Protein AF-G0MFS2-F1 (afdb_monomer_lite)

Secondary structure (DSSP, 8-state):
-HHHHHHHHHHHHHHT--SS--GGGGGGSTT-PPPSSHHHHHHHHHHHHHTSGGGHHHHHHHHHH---HHHHHHHHHHHHHHHHHHHHHH--

pLDDT: mean 80.7, std 16.81, range [43.53, 97.38]

Radius of gyration: 16.07 Å; chains: 1; bounding box: 32×29×47 Å

Sequence (92 aa):
MKLFLTILLLAALVSTASSAGNPLCLICQSGLDIPTNWYGAQTLLRVGCSKLGPISEPCSKLVTVADLNDSYAAMYPHLVTIKRVACDKYCV

Structure (mmCIF, N/CA/C/O backbone):
data_AF-G0MFS2-F1
#
_entry.id   AF-G0MFS2-F1
#
loop_
_atom_site.group_PDB
_atom_site.id
_atom_site.type_symbol
_atom_site.label_atom_id
_atom_site.label_alt_id
_atom_site.label_comp_id
_atom_site.label_asym_id
_atom_site.label_entity_id
_atom_site.label_seq_id
_atom_site.pdbx_PDB_ins_code
_atom_site.Cartn_x
_atom_site.Cartn_y
_atom_site.Cartn_z
_atom_site.occupancy
_atom_site.B_iso_or_equiv
_atom_site.auth_seq_id
_atom_site.auth_comp_id
_atom_site.auth_asym_id
_atom_site.auth_atom_id
_atom_site.pdbx_PDB_model_num
ATOM 1 N N . MET A 1 1 ? 2.528 1.418 35.923 1.00 48.31 1 MET A N 1
ATOM 2 C CA . MET A 1 1 ? 1.263 2.185 35.785 1.00 48.31 1 MET A CA 1
ATOM 3 C C . MET A 1 1 ? 1.106 2.883 34.431 1.00 48.31 1 MET A C 1
ATOM 5 O O . MET A 1 1 ? 0.008 2.858 33.903 1.00 48.31 1 MET A O 1
ATOM 9 N N . LYS A 1 2 ? 2.168 3.436 33.816 1.00 53.81 2 LYS A N 1
ATOM 10 C CA . LYS A 1 2 ? 2.087 4.073 32.481 1.00 53.81 2 LYS A CA 1
ATOM 11 C C . LYS A 1 2 ? 1.805 3.104 31.318 1.00 53.81 2 LYS A C 1
ATOM 13 O O . LYS A 1 2 ? 1.067 3.469 30.417 1.00 53.81 2 LYS A O 1
ATOM 18 N N . LEU A 1 3 ? 2.330 1.873 31.382 1.00 56.56 3 LEU A N 1
ATOM 19 C CA . LEU A 1 3 ? 2.187 0.872 30.313 1.00 56.56 3 LEU A CA 1
ATOM 20 C C . LEU A 1 3 ? 0.753 0.327 30.171 1.00 56.56 3 LEU A C 1
ATOM 22 O O . LEU A 1 3 ? 0.281 0.074 29.071 1.00 56.56 3 LEU A O 1
ATOM 26 N N . PHE A 1 4 ? 0.045 0.177 31.295 1.00 57.94 4 PHE A N 1
ATOM 27 C CA . PHE A 1 4 ? -1.353 -0.257 31.291 1.00 57.94 4 PHE A CA 1
ATOM 28 C C . PHE A 1 4 ? -2.267 0.814 30.698 1.00 57.94 4 PHE A C 1
ATOM 30 O O . PHE A 1 4 ? -3.169 0.481 29.939 1.00 57.94 4 PHE A O 1
ATOM 37 N N . LEU A 1 5 ? -1.996 2.094 30.981 1.00 64.62 5 LEU A N 1
ATOM 38 C CA . LEU A 1 5 ? -2.759 3.201 30.408 1.00 64.62 5 LEU A CA 1
ATOM 39 C C . LEU A 1 5 ? -2.586 3.290 28.887 1.00 64.62 5 LEU A C 1
ATOM 41 O O . LEU A 1 5 ? -3.566 3.510 28.187 1.00 64.62 5 LEU A O 1
ATOM 45 N N . THR A 1 6 ? -1.370 3.091 28.366 1.00 62.84 6 THR A N 1
ATOM 46 C CA . THR A 1 6 ? -1.121 3.109 26.916 1.00 62.84 6 THR A CA 1
ATOM 47 C C . THR A 1 6 ? -1.771 1.932 26.197 1.00 62.84 6 THR A C 1
ATOM 49 O O . THR A 1 6 ? -2.337 2.132 25.127 1.00 62.84 6 THR A O 1
ATOM 52 N N . ILE A 1 7 ? -1.760 0.731 26.785 1.00 67.31 7 ILE A N 1
ATOM 53 C CA . ILE A 1 7 ? -2.452 -0.441 26.218 1.00 67.31 7 ILE A CA 1
ATOM 54 C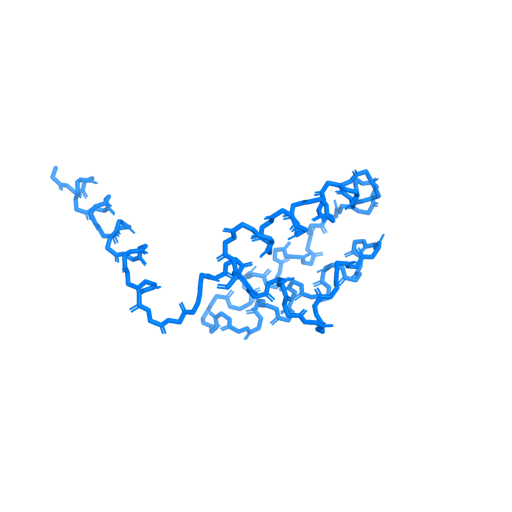 C . ILE A 1 7 ? -3.971 -0.223 26.216 1.00 67.31 7 ILE A C 1
ATOM 56 O O . ILE A 1 7 ? -4.631 -0.521 25.222 1.00 67.31 7 ILE A O 1
ATOM 60 N N . LEU A 1 8 ? -4.518 0.354 27.291 1.00 61.25 8 LEU A N 1
ATOM 61 C CA . LEU A 1 8 ? -5.943 0.672 27.391 1.00 61.25 8 LEU A CA 1
ATOM 62 C C . LEU A 1 8 ? -6.359 1.748 26.375 1.00 61.25 8 LEU A C 1
ATOM 64 O O . LEU A 1 8 ? -7.426 1.643 25.777 1.00 61.25 8 LEU A O 1
ATOM 68 N N . LEU A 1 9 ? -5.503 2.752 26.140 1.00 56.41 9 LEU A N 1
ATOM 69 C CA . LEU A 1 9 ? -5.743 3.795 25.143 1.00 56.41 9 LEU A CA 1
ATOM 70 C C . LEU A 1 9 ? -5.742 3.207 23.726 1.00 56.41 9 LEU A C 1
ATOM 72 O O . LEU A 1 9 ? -6.665 3.473 22.965 1.00 56.41 9 LEU A O 1
ATOM 76 N N . LEU A 1 10 ? -4.765 2.354 23.389 1.00 56.88 10 LEU A N 1
ATOM 77 C CA . LEU A 1 10 ? -4.740 1.671 22.091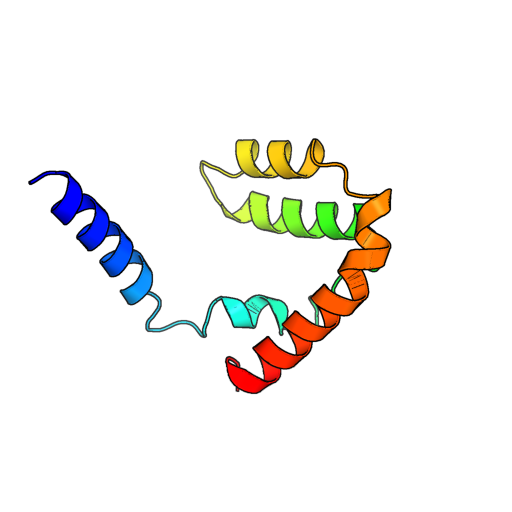 1.00 56.88 10 LEU A CA 1
ATOM 78 C C . LEU A 1 10 ? -5.989 0.804 21.893 1.00 56.88 10 LEU A C 1
ATOM 80 O O . LEU A 1 10 ? -6.607 0.896 20.839 1.00 56.88 10 LEU A O 1
ATOM 84 N N . ALA A 1 11 ? -6.399 0.027 22.901 1.00 56.81 11 ALA A N 1
ATOM 85 C CA . ALA A 1 11 ? -7.601 -0.810 22.841 1.00 56.81 11 ALA A CA 1
ATOM 86 C C . ALA A 1 11 ? -8.895 0.015 22.680 1.00 56.81 11 ALA A C 1
ATOM 88 O O . ALA A 1 11 ? -9.803 -0.384 21.945 1.00 56.81 11 ALA A O 1
ATOM 89 N N . ALA A 1 12 ? -8.962 1.194 23.306 1.00 54.59 12 ALA A N 1
ATOM 90 C CA . ALA A 1 12 ? -10.082 2.118 23.160 1.00 54.59 12 ALA A CA 1
ATOM 91 C C . ALA A 1 12 ? -10.162 2.719 21.744 1.00 54.59 12 ALA A C 1
ATOM 93 O O . ALA A 1 12 ? -11.265 2.839 21.215 1.00 54.59 12 ALA A O 1
ATOM 94 N N . LEU A 1 13 ? -9.025 3.011 21.095 1.00 54.22 13 LEU A N 1
ATOM 95 C CA . LEU A 1 13 ? -9.000 3.457 19.693 1.00 54.22 13 LEU A CA 1
ATOM 96 C C . LEU A 1 13 ? -9.476 2.375 18.706 1.00 54.22 13 LEU A C 1
ATOM 98 O O . LEU A 1 13 ? -10.036 2.719 17.669 1.00 54.22 13 LEU A O 1
ATOM 102 N N . VAL A 1 14 ? -9.283 1.084 19.003 1.00 54.44 14 VAL A N 1
ATOM 103 C CA . VAL A 1 14 ? -9.794 -0.003 18.138 1.00 54.44 14 VAL A CA 1
ATOM 104 C C . VAL A 1 14 ? -11.305 -0.201 18.313 1.00 54.44 14 VAL A C 1
ATOM 106 O O . VAL A 1 14 ? -12.000 -0.591 17.380 1.00 54.44 14 VAL A O 1
ATOM 109 N N . SER A 1 15 ? -11.827 0.100 19.504 1.00 46.00 15 SER A N 1
ATOM 110 C CA . SER A 1 15 ? -13.234 -0.127 19.864 1.00 46.00 15 SER A CA 1
ATOM 111 C C . SER A 1 15 ? -14.195 0.930 19.294 1.00 46.00 15 SER A C 1
ATOM 113 O O . SER A 1 15 ? -15.390 0.670 19.144 1.00 46.00 15 SER A O 1
ATOM 115 N N . THR A 1 16 ? -13.698 2.120 18.936 1.00 45.62 16 THR A N 1
ATOM 116 C CA . THR A 1 16 ? -14.514 3.215 18.375 1.00 45.62 16 THR A CA 1
ATOM 117 C C . THR A 1 16 ? -14.781 3.101 16.871 1.00 45.62 16 THR A C 1
ATOM 119 O O . THR A 1 16 ? -15.498 3.937 16.328 1.00 45.62 16 THR A O 1
ATOM 122 N N . ALA A 1 17 ? -14.335 2.036 16.193 1.00 47.31 17 ALA A N 1
ATOM 123 C CA . ALA A 1 17 ? -14.728 1.726 14.809 1.00 47.31 17 ALA A CA 1
ATOM 124 C C . ALA A 1 17 ? -16.165 1.159 14.689 1.00 47.31 17 ALA A C 1
ATOM 126 O O . ALA A 1 17 ? -16.502 0.456 13.741 1.00 47.31 17 ALA A O 1
ATOM 127 N N . SER A 1 18 ? -17.023 1.462 15.661 1.00 47.56 18 SER A N 1
ATOM 128 C CA . SER A 1 18 ? -18.390 0.962 15.770 1.00 47.56 18 SER A CA 1
ATOM 129 C C . SER A 1 18 ? -19.372 2.016 15.245 1.00 47.56 18 SER A C 1
ATOM 131 O O . SER A 1 18 ? -20.020 2.693 16.039 1.00 47.56 18 SER A O 1
ATOM 133 N N . SER A 1 19 ? -19.412 2.236 13.921 1.00 43.53 19 SER A N 1
ATOM 134 C CA . SER A 1 19 ? -20.568 2.827 13.184 1.00 43.53 19 SER A CA 1
ATOM 135 C C . SER A 1 19 ? -20.316 3.131 11.696 1.00 43.53 19 SER A C 1
ATOM 137 O O . SER A 1 19 ? -21.268 3.407 10.972 1.00 43.53 19 SER A O 1
ATOM 139 N N . ALA A 1 20 ? -19.086 3.022 11.194 1.00 49.19 20 ALA A N 1
ATOM 140 C CA . ALA A 1 20 ? -18.798 2.933 9.761 1.00 49.19 20 ALA A CA 1
ATOM 141 C C . ALA A 1 20 ? -18.240 1.529 9.499 1.00 49.19 20 ALA A C 1
ATOM 143 O O . ALA A 1 20 ? -17.539 1.014 10.364 1.00 49.19 20 ALA A O 1
ATOM 144 N N . GLY A 1 21 ? -18.591 0.884 8.381 1.00 58.28 21 GLY A N 1
ATOM 145 C CA . GLY A 1 21 ? -18.193 -0.502 8.085 1.00 58.28 21 GLY A CA 1
ATOM 146 C C . GLY A 1 21 ? -16.712 -0.791 8.366 1.00 58.28 21 GLY A C 1
ATOM 147 O O . GLY A 1 21 ? -15.891 0.126 8.371 1.00 58.28 21 GLY A O 1
ATOM 148 N N . ASN A 1 22 ? -16.380 -2.064 8.621 1.00 64.06 22 ASN A N 1
ATOM 149 C CA . ASN A 1 22 ? -15.019 -2.488 8.964 1.00 64.06 22 ASN A CA 1
ATOM 150 C C . ASN A 1 22 ? -14.007 -1.775 8.038 1.00 64.06 22 ASN A C 1
ATOM 152 O O . ASN A 1 22 ? -14.194 -1.807 6.825 1.00 64.06 22 ASN A O 1
ATOM 156 N N . PRO A 1 23 ? -12.971 -1.087 8.554 1.00 63.81 23 PRO A N 1
ATOM 157 C CA . PRO A 1 23 ? -12.046 -0.310 7.722 1.00 63.81 23 PRO A CA 1
ATOM 158 C C . PRO A 1 23 ? -11.344 -1.160 6.650 1.00 63.81 23 PRO A C 1
ATOM 160 O O . PRO A 1 23 ? -10.928 -0.635 5.617 1.00 63.81 23 PRO A O 1
ATOM 163 N N . LEU A 1 24 ? -11.282 -2.483 6.844 1.00 64.31 24 LEU A N 1
ATOM 164 C CA . LEU A 1 24 ? -10.854 -3.451 5.831 1.00 64.31 24 LEU A CA 1
ATOM 165 C C . LEU A 1 24 ? -11.789 -3.511 4.612 1.00 64.31 24 LEU A C 1
ATOM 167 O O . LEU A 1 24 ? -11.405 -4.033 3.578 1.00 64.31 24 LEU A O 1
ATOM 171 N N . CYS A 1 25 ? -12.993 -2.960 4.682 1.00 73.88 25 CYS A N 1
ATOM 172 C CA . CYS A 1 25 ? -13.953 -2.925 3.583 1.00 73.88 25 CYS A CA 1
ATOM 173 C C . CYS A 1 25 ? -13.699 -1.806 2.593 1.00 73.88 25 CYS A C 1
ATOM 175 O O . CYS A 1 25 ? -14.243 -1.837 1.490 1.00 73.88 25 CYS A O 1
ATOM 177 N N . LEU A 1 26 ? -12.829 -0.851 2.928 1.00 74.88 26 LEU A N 1
ATOM 178 C CA . LEU A 1 26 ? -12.427 0.173 1.973 1.00 74.88 26 LEU A CA 1
ATOM 179 C C . LEU A 1 26 ? -11.790 -0.467 0.731 1.00 74.88 26 LEU A C 1
ATOM 181 O O . LEU A 1 26 ? -12.114 -0.086 -0.388 1.00 74.88 26 LEU A O 1
ATOM 185 N N . ILE A 1 27 ? -10.967 -1.507 0.905 1.00 77.31 27 ILE A N 1
ATOM 186 C CA . ILE A 1 27 ? -10.335 -2.219 -0.220 1.00 77.31 27 ILE A CA 1
ATOM 187 C C . ILE A 1 27 ? -11.326 -3.041 -1.063 1.00 77.31 27 ILE A C 1
ATOM 189 O O . ILE A 1 27 ? -10.944 -3.564 -2.107 1.00 77.31 27 ILE A O 1
ATOM 193 N N . CYS A 1 28 ? -12.584 -3.155 -0.632 1.00 82.06 28 CYS A N 1
ATOM 194 C CA . CYS A 1 28 ? -13.642 -3.909 -1.305 1.00 82.06 28 CYS A CA 1
ATOM 195 C C . CYS A 1 28 ? -14.516 -3.050 -2.212 1.00 82.06 28 CYS A C 1
ATOM 197 O O . CYS A 1 28 ? -15.344 -3.587 -2.946 1.00 82.06 28 CYS A O 1
ATOM 199 N N . GLN A 1 29 ? -14.345 -1.726 -2.185 1.00 79.19 29 GLN A N 1
ATOM 200 C CA . GLN A 1 29 ? -15.087 -0.850 -3.079 1.00 79.19 29 GLN A CA 1
ATOM 201 C C . GLN A 1 29 ? -14.698 -1.127 -4.535 1.00 79.19 29 GLN A C 1
ATOM 203 O O . GLN A 1 29 ? -13.520 -1.265 -4.866 1.00 79.19 29 GLN A O 1
ATOM 208 N N . SER A 1 30 ? -15.696 -1.178 -5.416 1.00 66.38 30 SER A N 1
ATOM 209 C CA . SER A 1 30 ? -15.577 -1.558 -6.832 1.00 66.38 30 SER A CA 1
ATOM 210 C C . SER A 1 30 ? -14.661 -0.655 -7.674 1.00 66.38 30 SER A C 1
ATOM 212 O O . SER A 1 30 ? -14.360 -1.001 -8.808 1.00 66.38 30 SER A O 1
ATOM 214 N N . GLY A 1 31 ? -14.184 0.469 -7.127 1.00 66.06 31 GLY A N 1
ATOM 215 C CA . GLY A 1 31 ? -13.199 1.358 -7.758 1.00 66.06 31 GLY A CA 1
ATOM 216 C C . GLY A 1 31 ? -11.763 1.238 -7.227 1.00 66.06 31 GLY A C 1
ATOM 217 O O . GLY A 1 31 ? -10.892 1.966 -7.696 1.00 66.06 31 GLY A O 1
ATOM 218 N N . LEU A 1 32 ? -11.497 0.370 -6.244 1.00 75.31 32 LEU A N 1
ATOM 219 C CA . LEU A 1 32 ? -10.172 0.208 -5.633 1.00 75.31 32 LEU A CA 1
ATOM 220 C C . LEU A 1 32 ? -9.557 -1.136 -6.005 1.00 75.31 32 LEU A C 1
ATOM 222 O O . LEU A 1 32 ? -9.527 -2.073 -5.205 1.00 75.31 32 LEU A O 1
ATOM 226 N N . ASP A 1 33 ? -9.051 -1.240 -7.230 1.00 85.88 33 ASP A N 1
ATOM 227 C CA . ASP A 1 33 ? -8.276 -2.403 -7.649 1.00 85.88 33 ASP A CA 1
ATOM 228 C C . ASP A 1 33 ? -6.838 -2.368 -7.159 1.00 85.88 33 ASP A C 1
ATOM 230 O O . ASP A 1 33 ? -6.214 -1.315 -7.039 1.00 85.88 33 ASP A O 1
ATOM 234 N N . ILE A 1 34 ? -6.320 -3.563 -6.865 1.00 90.44 34 ILE A N 1
ATOM 235 C CA . ILE A 1 34 ? -4.921 -3.734 -6.494 1.00 90.44 34 ILE A CA 1
ATOM 236 C C . ILE A 1 34 ? -4.105 -3.572 -7.777 1.00 90.44 34 ILE A C 1
ATOM 238 O O . ILE A 1 34 ? -4.292 -4.363 -8.707 1.00 90.44 34 ILE A O 1
ATOM 242 N N . PRO A 1 35 ? -3.213 -2.572 -7.854 1.00 92.88 35 PRO A N 1
ATOM 243 C CA . PRO A 1 35 ? -2.392 -2.355 -9.032 1.00 92.88 35 PRO A CA 1
ATOM 244 C C . PRO A 1 35 ? -1.498 -3.564 -9.290 1.00 92.88 35 PRO A C 1
ATOM 246 O O . PRO A 1 35 ? -1.083 -4.247 -8.364 1.00 92.88 35 PRO A O 1
ATOM 249 N N . THR A 1 36 ? -1.171 -3.827 -10.549 1.00 95.12 36 THR A N 1
ATOM 250 C CA . THR A 1 36 ? -0.330 -4.974 -10.933 1.00 95.12 36 THR A CA 1
ATOM 251 C C . THR A 1 36 ? 1.167 -4.705 -10.776 1.00 95.12 36 THR A C 1
ATOM 253 O O . THR A 1 36 ? 1.981 -5.605 -10.957 1.00 95.12 36 THR A O 1
ATOM 256 N N . ASN A 1 37 ? 1.549 -3.471 -10.440 1.00 95.38 37 ASN A N 1
ATOM 257 C CA . ASN A 1 37 ? 2.933 -3.052 -10.262 1.00 95.38 37 ASN A CA 1
ATOM 258 C C . ASN A 1 37 ? 3.086 -2.104 -9.067 1.00 95.38 37 ASN A C 1
ATOM 260 O O . ASN A 1 37 ? 2.133 -1.448 -8.630 1.00 95.38 37 ASN A O 1
ATOM 264 N N . TRP A 1 38 ? 4.318 -2.012 -8.563 1.00 95.81 38 TRP A N 1
ATOM 265 C CA . TRP A 1 38 ? 4.634 -1.212 -7.386 1.00 95.81 38 TRP A CA 1
ATOM 266 C C . TRP A 1 38 ? 4.365 0.281 -7.596 1.00 95.81 38 TRP A C 1
ATOM 268 O O . TRP A 1 38 ? 3.869 0.943 -6.690 1.00 95.81 38 TRP A O 1
ATOM 278 N N . TYR A 1 39 ? 4.612 0.820 -8.791 1.00 95.06 39 TYR A N 1
ATOM 279 C CA . TYR A 1 39 ? 4.347 2.231 -9.089 1.00 95.06 39 TYR A CA 1
ATOM 280 C C . TYR A 1 39 ? 2.862 2.604 -8.918 1.00 95.06 39 TYR A C 1
ATOM 282 O O . TYR A 1 39 ? 2.522 3.611 -8.285 1.00 95.06 39 TYR A O 1
ATOM 290 N N . GLY A 1 40 ? 1.958 1.767 -9.429 1.00 94.00 40 GLY A N 1
ATOM 291 C CA . GLY A 1 40 ? 0.524 1.939 -9.227 1.00 94.00 40 GLY A CA 1
ATOM 292 C C . GLY A 1 40 ? 0.148 1.829 -7.749 1.00 94.00 40 GLY A C 1
ATOM 293 O O . GLY A 1 40 ? -0.620 2.649 -7.243 1.00 94.00 40 GLY A O 1
ATOM 294 N N . ALA A 1 41 ? 0.735 0.871 -7.028 1.00 94.06 41 ALA A N 1
ATOM 295 C CA . ALA A 1 41 ? 0.498 0.698 -5.596 1.00 94.06 41 ALA A CA 1
ATOM 296 C C . ALA A 1 41 ? 0.959 1.914 -4.785 1.00 94.06 41 ALA A C 1
ATOM 298 O O . ALA A 1 41 ? 0.210 2.405 -3.943 1.00 94.06 41 ALA A O 1
ATOM 299 N N . GLN A 1 42 ? 2.138 2.461 -5.087 1.00 95.00 42 GLN A N 1
ATOM 300 C CA . GLN A 1 42 ? 2.622 3.702 -4.489 1.00 95.00 42 GLN A CA 1
ATOM 301 C C . GLN A 1 42 ? 1.657 4.857 -4.737 1.00 95.00 42 GLN A C 1
ATOM 303 O O . GLN A 1 42 ? 1.389 5.631 -3.823 1.00 95.00 42 GLN A O 1
ATOM 308 N N . THR A 1 43 ? 1.112 4.975 -5.948 1.00 93.50 43 THR A N 1
ATOM 309 C CA . THR A 1 43 ? 0.148 6.032 -6.280 1.00 93.50 43 THR A CA 1
ATOM 310 C C . THR A 1 43 ? -1.085 5.948 -5.380 1.00 93.50 43 THR A C 1
ATOM 312 O O . THR A 1 43 ? -1.441 6.940 -4.742 1.00 93.50 43 THR A O 1
ATOM 315 N N . LEU A 1 44 ? -1.685 4.761 -5.242 1.00 90.38 44 LEU A N 1
ATOM 316 C CA . LEU A 1 44 ? -2.829 4.558 -4.346 1.00 90.38 44 LEU A CA 1
ATOM 317 C C . LEU A 1 44 ? -2.475 4.806 -2.875 1.00 90.38 44 LEU A C 1
ATOM 319 O O . LEU A 1 44 ? -3.225 5.474 -2.163 1.00 90.38 44 LEU A O 1
ATOM 323 N N . LEU A 1 45 ? -1.321 4.319 -2.419 1.00 92.06 45 LEU A N 1
ATOM 324 C CA . LEU A 1 45 ? -0.861 4.518 -1.045 1.00 92.06 45 LEU A CA 1
ATOM 325 C C . LEU A 1 45 ? -0.632 6.002 -0.733 1.00 92.06 45 LEU A C 1
ATOM 327 O O . LEU A 1 45 ? -1.035 6.461 0.331 1.00 92.06 45 LEU A O 1
ATOM 331 N N . ARG A 1 46 ? -0.073 6.784 -1.665 1.00 93.75 46 ARG A N 1
ATOM 332 C CA . ARG A 1 46 ? 0.087 8.241 -1.506 1.00 93.75 46 ARG A CA 1
ATOM 333 C C . ARG A 1 46 ? -1.256 8.970 -1.477 1.00 93.75 46 ARG A C 1
ATOM 335 O O . ARG A 1 46 ? -1.412 9.906 -0.693 1.00 93.75 46 ARG A O 1
ATOM 342 N N . VAL A 1 47 ? -2.242 8.533 -2.268 1.00 89.12 47 VAL A N 1
ATOM 343 C CA . VAL A 1 47 ? -3.623 9.042 -2.160 1.00 89.12 47 VAL A CA 1
ATOM 344 C C . VAL A 1 47 ? -4.172 8.765 -0.761 1.00 89.12 47 VAL A C 1
ATOM 346 O O . VAL A 1 47 ? -4.697 9.684 -0.135 1.00 89.12 47 VAL A O 1
ATOM 349 N N . GLY A 1 48 ? -3.979 7.556 -0.229 1.00 86.88 48 GLY A N 1
ATOM 350 C CA . GLY A 1 48 ? -4.312 7.225 1.159 1.00 86.88 48 GLY A CA 1
ATOM 351 C C . GLY A 1 48 ? -3.602 8.135 2.166 1.00 86.88 48 GLY A C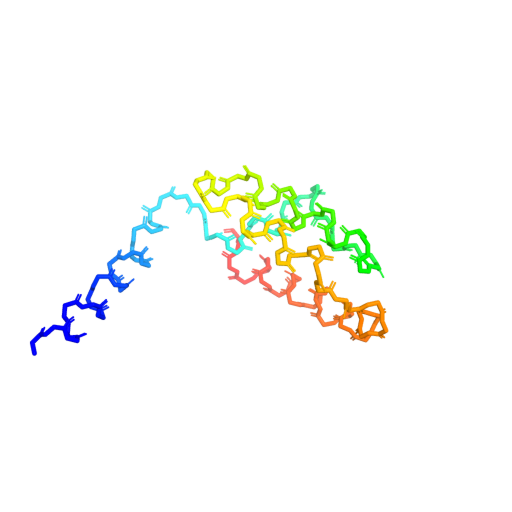 1
ATOM 352 O O . GLY A 1 48 ? -4.256 8.746 3.009 1.00 86.88 48 GLY A O 1
ATOM 353 N N . CYS A 1 49 ? -2.287 8.322 2.021 1.00 91.00 49 CYS A N 1
ATOM 354 C CA . CYS A 1 49 ? -1.490 9.217 2.863 1.00 91.00 49 CYS A CA 1
ATOM 355 C C . CYS A 1 49 ? -2.033 10.652 2.876 1.00 91.00 49 CYS A C 1
ATOM 357 O O . CYS A 1 49 ? -2.085 11.274 3.935 1.00 91.00 49 CYS A O 1
ATOM 359 N N . SER A 1 50 ? -2.498 11.175 1.734 1.00 90.25 50 SER A N 1
ATOM 360 C CA . SER A 1 50 ? -3.057 12.535 1.641 1.00 90.25 50 SER A CA 1
ATOM 361 C C . SER A 1 50 ? -4.271 12.764 2.550 1.00 90.25 50 SER A C 1
ATOM 363 O O . SER A 1 50 ? -4.577 13.901 2.901 1.00 90.25 50 SER A O 1
ATOM 365 N N . LYS A 1 51 ? -4.954 11.689 2.965 1.00 87.50 51 LYS A N 1
ATOM 366 C CA . LYS A 1 51 ? -6.132 11.743 3.838 1.00 87.50 51 LYS A CA 1
ATOM 367 C C . LYS A 1 51 ? -5.790 11.702 5.328 1.00 87.50 51 LYS A C 1
ATOM 369 O O . LYS A 1 51 ? -6.684 11.884 6.145 1.00 87.50 51 LYS A O 1
ATOM 374 N N . LEU A 1 52 ? -4.521 11.514 5.697 1.00 88.50 52 LEU A N 1
ATOM 375 C CA . LEU A 1 52 ? -4.100 11.346 7.093 1.00 88.50 52 LEU A CA 1
ATOM 376 C C . LEU A 1 52 ? -3.768 12.665 7.817 1.00 88.50 52 LEU A C 1
ATOM 378 O O . LEU A 1 52 ? -3.132 12.650 8.870 1.00 88.50 52 LEU A O 1
ATOM 382 N N . GLY A 1 53 ? -4.166 13.815 7.264 1.00 91.44 53 GLY A N 1
ATOM 383 C CA . GLY A 1 53 ? -3.997 15.127 7.896 1.00 91.44 53 GLY A CA 1
ATOM 384 C C . GLY A 1 53 ? -2.539 15.411 8.298 1.00 91.44 53 GLY A C 1
ATOM 385 O O . GLY A 1 53 ? -1.679 15.465 7.413 1.00 91.44 53 GLY A O 1
ATOM 386 N N . PRO A 1 54 ? -2.226 15.580 9.599 1.00 92.56 54 PRO A N 1
ATOM 387 C CA . PRO A 1 54 ? -0.896 15.988 10.062 1.00 92.56 54 PRO A CA 1
ATOM 388 C C . PRO A 1 54 ? 0.225 14.982 9.756 1.00 92.56 54 PRO A C 1
ATOM 390 O O . PRO A 1 54 ? 1.388 15.370 9.741 1.00 92.56 54 PRO A O 1
ATOM 393 N N . ILE A 1 55 ? -0.094 13.710 9.489 1.00 93.69 55 ILE A N 1
ATOM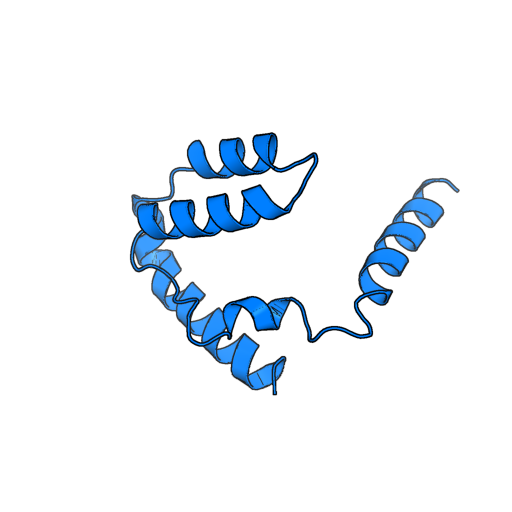 394 C CA . ILE A 1 55 ? 0.908 12.685 9.133 1.00 93.69 55 ILE A CA 1
ATOM 395 C C . ILE A 1 55 ? 0.959 12.391 7.625 1.00 93.69 55 ILE A C 1
ATOM 397 O O . ILE A 1 55 ? 1.612 11.438 7.196 1.00 93.69 55 ILE A O 1
ATOM 401 N N . SER A 1 56 ? 0.283 13.197 6.806 1.00 93.56 56 SER A N 1
ATOM 402 C CA . SER A 1 56 ? 0.232 13.002 5.353 1.00 93.56 56 SER A CA 1
ATOM 403 C C . SER A 1 56 ? 1.613 13.048 4.694 1.00 93.56 56 SER A C 1
ATOM 405 O O . SER A 1 56 ? 1.955 12.157 3.914 1.00 93.56 56 SER A O 1
ATOM 407 N N . GLU A 1 57 ? 2.435 14.038 5.048 1.00 96.00 57 GLU A N 1
ATOM 408 C CA . GLU A 1 57 ? 3.795 14.199 4.528 1.00 96.00 57 GLU A CA 1
ATOM 409 C C . GLU A 1 57 ? 4.722 13.022 4.889 1.00 96.00 57 GLU A C 1
ATOM 411 O O . GLU A 1 57 ? 5.278 12.419 3.964 1.00 96.00 57 GLU A O 1
ATOM 416 N N . PRO A 1 58 ? 4.895 12.632 6.172 1.00 97.38 58 PRO A N 1
ATOM 417 C CA . PRO A 1 58 ? 5.766 11.508 6.509 1.00 97.38 58 PRO A CA 1
ATOM 418 C C . PRO A 1 58 ? 5.281 10.188 5.896 1.00 97.38 58 PRO A C 1
ATOM 420 O O . PRO A 1 58 ? 6.107 9.407 5.426 1.00 97.38 58 PRO A O 1
ATOM 423 N N . CYS A 1 59 ? 3.965 9.961 5.811 1.00 96.19 59 CYS A N 1
ATOM 424 C CA . CYS A 1 59 ? 3.405 8.798 5.116 1.00 96.19 59 CYS A CA 1
ATOM 425 C C . CYS A 1 59 ? 3.775 8.798 3.625 1.00 96.19 59 CYS A C 1
ATOM 427 O O . CYS A 1 59 ? 4.281 7.804 3.106 1.00 96.19 59 CYS A O 1
ATOM 429 N N . SER A 1 60 ? 3.584 9.926 2.933 1.00 96.25 60 SER A N 1
ATOM 430 C CA . SER A 1 60 ? 3.892 10.039 1.503 1.00 96.25 60 SER A CA 1
ATOM 431 C C . SER A 1 60 ? 5.383 9.832 1.218 1.00 96.25 60 SER A C 1
ATOM 433 O O . SER A 1 60 ? 5.748 9.131 0.268 1.00 96.25 60 SER A O 1
ATOM 435 N N . LYS A 1 61 ? 6.260 10.372 2.077 1.00 96.31 61 LYS A N 1
ATOM 436 C CA . LYS A 1 61 ? 7.711 10.148 1.998 1.00 96.31 61 LYS A CA 1
ATOM 437 C C . LYS A 1 61 ? 8.064 8.676 2.190 1.00 96.31 61 LYS A C 1
ATOM 439 O O . LYS A 1 61 ? 8.817 8.152 1.378 1.00 96.31 61 LYS A O 1
ATOM 444 N N . LEU A 1 62 ? 7.479 8.004 3.185 1.00 97.25 62 LEU A N 1
ATOM 445 C CA . LEU A 1 62 ? 7.691 6.572 3.427 1.00 97.25 62 LEU A CA 1
ATOM 446 C C . LEU A 1 62 ? 7.346 5.731 2.191 1.00 97.25 62 LEU A C 1
ATOM 448 O O . LEU A 1 62 ? 8.138 4.893 1.772 1.00 97.25 62 LEU A O 1
ATOM 452 N N . VAL A 1 63 ? 6.191 5.990 1.575 1.00 95.94 63 VAL A N 1
ATOM 453 C CA . VAL A 1 63 ? 5.756 5.284 0.359 1.00 95.94 63 VAL A CA 1
ATOM 454 C C . VAL A 1 63 ? 6.684 5.569 -0.822 1.00 95.94 63 VAL A C 1
ATOM 456 O O . VAL A 1 63 ? 6.926 4.682 -1.628 1.00 95.94 63 VAL A O 1
ATOM 459 N N . THR A 1 64 ? 7.197 6.796 -0.927 1.00 94.94 64 THR A N 1
ATOM 460 C 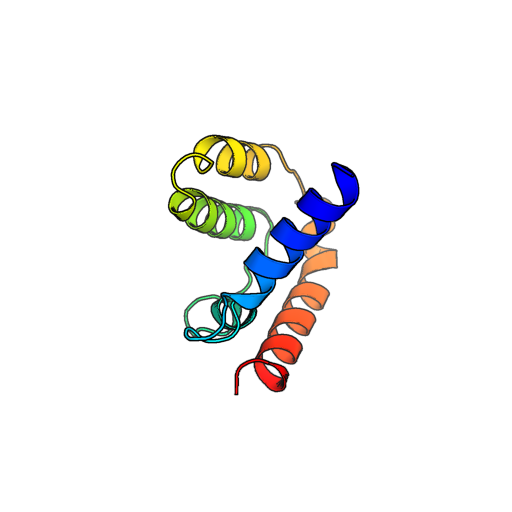CA . THR A 1 64 ? 8.070 7.220 -2.034 1.00 94.94 64 THR A CA 1
ATOM 461 C C . THR A 1 64 ? 9.460 6.592 -1.963 1.00 94.94 64 THR A C 1
ATOM 463 O O . THR A 1 64 ? 10.034 6.289 -3.003 1.00 94.94 64 THR A O 1
ATOM 466 N N . VAL A 1 65 ? 10.015 6.410 -0.760 1.00 96.19 65 VAL A N 1
ATOM 467 C CA . VAL A 1 65 ? 11.351 5.810 -0.585 1.00 96.19 65 VAL A CA 1
ATOM 468 C C . VAL A 1 65 ? 11.329 4.285 -0.577 1.00 96.19 65 VAL A C 1
ATOM 470 O O . VAL A 1 65 ? 12.367 3.664 -0.782 1.00 96.19 65 VAL A O 1
ATOM 473 N N . ALA A 1 66 ? 10.174 3.674 -0.315 1.00 95.56 66 ALA A N 1
ATOM 474 C CA . ALA A 1 66 ? 10.029 2.231 -0.374 1.00 95.56 66 ALA A CA 1
ATOM 475 C C . ALA A 1 66 ? 10.148 1.755 -1.830 1.00 95.56 66 ALA A C 1
ATOM 477 O O . ALA A 1 66 ? 9.362 2.150 -2.692 1.00 95.56 66 ALA A O 1
ATOM 478 N N . ASP A 1 67 ? 11.112 0.875 -2.096 1.00 94.12 67 ASP A N 1
ATOM 479 C CA . ASP A 1 67 ? 11.242 0.196 -3.381 1.00 94.12 67 ASP A CA 1
ATOM 480 C C . ASP A 1 67 ? 10.897 -1.282 -3.225 1.00 94.12 67 ASP A C 1
ATOM 482 O O . ASP A 1 67 ? 11.592 -2.043 -2.554 1.00 94.12 67 ASP A O 1
ATOM 486 N N . LEU A 1 68 ? 9.776 -1.666 -3.826 1.00 94.31 68 LEU A N 1
ATOM 487 C CA . LEU A 1 68 ? 9.316 -3.043 -3.896 1.00 94.31 68 LEU A CA 1
ATOM 488 C C . LEU A 1 68 ? 9.206 -3.513 -5.346 1.00 94.31 68 LEU A C 1
ATOM 490 O O . LEU A 1 68 ? 8.561 -4.528 -5.563 1.00 94.31 68 LEU A O 1
ATOM 494 N N . ASN A 1 69 ? 9.779 -2.818 -6.338 1.00 93.25 69 ASN A N 1
ATOM 495 C CA . ASN A 1 69 ? 9.600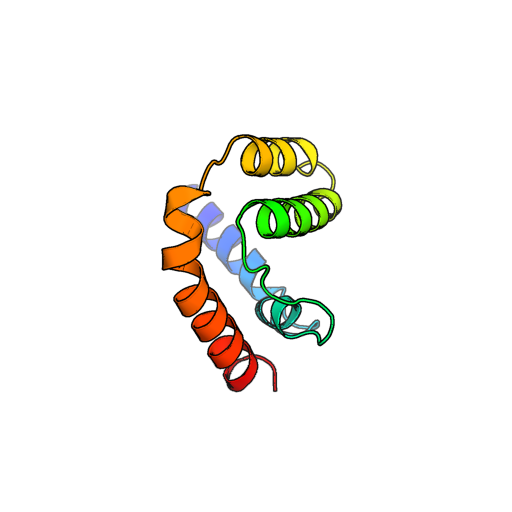 -3.166 -7.755 1.00 93.25 69 ASN A CA 1
ATOM 496 C C . ASN A 1 69 ? 9.860 -4.656 -8.033 1.00 93.25 69 ASN A C 1
ATOM 498 O O . ASN A 1 69 ? 9.006 -5.317 -8.625 1.00 93.25 69 ASN A O 1
ATOM 502 N N . ASP A 1 70 ? 10.968 -5.191 -7.519 1.00 94.38 70 ASP A N 1
ATOM 503 C CA . ASP A 1 70 ? 11.353 -6.594 -7.717 1.00 94.38 70 ASP A CA 1
ATOM 504 C C . ASP A 1 70 ? 10.445 -7.572 -6.953 1.00 94.38 70 ASP A C 1
ATOM 506 O O . ASP A 1 70 ? 10.093 -8.643 -7.448 1.00 94.38 70 ASP A O 1
ATOM 510 N N . SER A 1 71 ? 10.020 -7.193 -5.747 1.00 95.56 71 SER A N 1
ATOM 511 C CA . SER A 1 71 ? 9.228 -8.052 -4.856 1.00 95.56 71 SER A CA 1
ATOM 512 C C . SER A 1 71 ? 7.724 -7.983 -5.128 1.00 95.56 71 SER A C 1
ATOM 514 O O . SER A 1 71 ? 6.980 -8.898 -4.773 1.00 95.56 71 SER A O 1
ATOM 516 N N . TYR A 1 72 ? 7.238 -6.911 -5.756 1.00 95.75 72 TYR A N 1
ATOM 517 C CA . TYR A 1 72 ? 5.809 -6.634 -5.871 1.00 95.75 72 TYR A CA 1
ATOM 518 C C . TYR A 1 72 ? 5.098 -7.649 -6.759 1.00 95.75 72 TYR A C 1
ATOM 520 O O . TYR A 1 72 ? 3.982 -8.054 -6.444 1.00 95.75 72 TYR A O 1
ATOM 528 N N . ALA A 1 73 ? 5.753 -8.118 -7.823 1.00 94.25 73 ALA A N 1
ATOM 529 C CA . ALA A 1 73 ? 5.205 -9.163 -8.684 1.00 94.25 73 ALA A CA 1
ATOM 530 C C . ALA A 1 73 ? 4.926 -10.459 -7.901 1.00 94.25 73 ALA A C 1
ATOM 532 O O . ALA A 1 73 ? 3.872 -11.069 -8.074 1.00 94.25 73 ALA A O 1
ATOM 533 N N . ALA A 1 74 ? 5.824 -10.836 -6.984 1.00 95.94 74 ALA A N 1
ATOM 534 C CA . ALA A 1 74 ? 5.629 -11.985 -6.103 1.00 95.94 74 ALA A CA 1
ATOM 535 C C . ALA A 1 74 ? 4.554 -11.722 -5.034 1.00 95.94 74 ALA A C 1
ATOM 537 O O . ALA A 1 74 ? 3.797 -12.622 -4.682 1.00 95.94 74 ALA A O 1
ATOM 538 N N . MET A 1 75 ? 4.438 -10.485 -4.539 1.00 95.44 75 MET A N 1
ATOM 539 C CA . MET A 1 75 ? 3.416 -10.102 -3.556 1.00 95.44 75 MET A CA 1
ATOM 540 C C . MET A 1 75 ? 2.004 -10.021 -4.151 1.00 95.44 75 MET A C 1
ATOM 542 O O . MET A 1 75 ? 1.034 -10.346 -3.465 1.00 95.44 75 MET A O 1
ATOM 546 N N . TYR A 1 76 ? 1.870 -9.596 -5.408 1.00 95.12 76 TYR A N 1
ATOM 547 C CA . TYR A 1 76 ? 0.594 -9.335 -6.077 1.00 95.12 76 TYR A CA 1
ATOM 548 C C . TYR A 1 76 ? -0.460 -10.449 -5.915 1.00 95.12 76 TYR A C 1
ATOM 550 O O . TYR A 1 76 ? -1.555 -10.142 -5.433 1.00 95.12 76 TYR A O 1
ATOM 558 N N . PRO A 1 77 ? -0.186 -11.737 -6.217 1.00 96.25 77 PRO A N 1
ATOM 559 C CA . PRO A 1 77 ? -1.193 -12.794 -6.064 1.00 96.25 77 PRO A CA 1
ATOM 560 C C . PRO A 1 77 ? -1.670 -12.967 -4.612 1.00 96.25 77 PRO A C 1
ATOM 562 O O . PRO A 1 77 ? -2.843 -13.272 -4.363 1.00 96.25 77 PRO A O 1
ATOM 565 N N . HIS A 1 78 ? -0.790 -12.727 -3.637 1.00 95.75 78 HIS A N 1
ATOM 566 C CA . HIS A 1 78 ? -1.150 -12.767 -2.221 1.00 95.75 78 HIS A CA 1
ATOM 567 C C . HIS A 1 78 ? -2.035 -11.581 -1.839 1.00 95.75 78 HIS A C 1
ATOM 569 O O . HIS A 1 78 ? -3.043 -11.774 -1.163 1.00 95.75 78 HIS A O 1
ATOM 575 N N . LEU A 1 79 ? -1.723 -10.376 -2.325 1.00 92.38 79 LEU A N 1
ATOM 576 C CA . LEU A 1 79 ? -2.543 -9.182 -2.106 1.00 92.38 79 LEU A CA 1
ATOM 577 C C . LEU A 1 79 ? -3.957 -9.355 -2.685 1.00 92.38 79 LEU A C 1
ATOM 579 O O . LEU A 1 79 ? -4.942 -9.065 -2.004 1.00 92.38 79 LEU A O 1
ATOM 583 N N . VAL A 1 80 ? -4.073 -9.902 -3.900 1.00 92.81 80 VAL A N 1
ATOM 584 C CA . VAL A 1 80 ? -5.366 -10.234 -4.530 1.00 92.81 80 VAL A CA 1
ATOM 585 C C . VAL A 1 80 ? -6.152 -11.235 -3.682 1.00 92.81 80 VAL A C 1
ATOM 587 O O . VAL A 1 80 ? -7.348 -11.049 -3.444 1.00 92.81 80 VAL A O 1
ATOM 590 N N . THR A 1 81 ? -5.483 -12.272 -3.176 1.00 92.88 81 THR A N 1
ATOM 591 C CA . THR A 1 81 ? -6.114 -13.274 -2.305 1.00 92.88 81 THR A CA 1
ATOM 592 C C . THR A 1 81 ? -6.608 -12.655 -1.001 1.00 92.88 81 THR A C 1
ATOM 594 O O . THR A 1 81 ? -7.744 -12.917 -0.603 1.00 92.88 81 THR A O 1
ATOM 597 N N . ILE A 1 82 ? -5.792 -11.809 -0.365 1.00 88.88 82 ILE A N 1
ATOM 598 C CA . ILE A 1 82 ? -6.151 -11.096 0.866 1.00 88.88 82 ILE A CA 1
ATOM 599 C C . ILE A 1 82 ? -7.380 -10.223 0.626 1.00 88.88 82 ILE A C 1
ATOM 601 O O . ILE A 1 82 ? -8.332 -10.339 1.390 1.00 88.88 82 ILE A O 1
ATOM 605 N N . LYS A 1 83 ? -7.412 -9.416 -0.446 1.00 87.75 83 LYS A N 1
ATOM 606 C CA . LYS A 1 83 ? -8.588 -8.598 -0.788 1.00 87.75 83 LYS A CA 1
ATOM 607 C C . LYS A 1 83 ? -9.829 -9.464 -0.949 1.00 87.75 83 LYS A C 1
ATOM 609 O O . LYS A 1 83 ? -10.818 -9.221 -0.272 1.00 87.75 83 LYS A O 1
ATOM 614 N N . ARG A 1 84 ? -9.770 -10.511 -1.776 1.00 89.69 84 ARG A N 1
ATOM 615 C CA . ARG A 1 84 ? -10.917 -11.403 -2.009 1.00 89.69 84 ARG A CA 1
ATOM 616 C C . ARG A 1 84 ? -11.473 -11.979 -0.703 1.00 89.69 84 ARG A C 1
ATOM 618 O O . ARG A 1 84 ? -12.674 -11.906 -0.475 1.00 89.69 84 ARG A O 1
ATOM 625 N N . VAL A 1 85 ? -10.609 -12.546 0.141 1.00 88.31 85 VAL A N 1
ATOM 626 C CA . VAL A 1 85 ? -11.025 -13.160 1.412 1.00 88.31 85 VAL A CA 1
ATOM 627 C C . VAL A 1 85 ? -11.530 -12.107 2.392 1.00 88.31 85 VAL A C 1
ATOM 629 O O . VAL A 1 85 ? -12.542 -12.332 3.048 1.00 88.31 85 VAL A O 1
ATOM 632 N N . ALA A 1 86 ? -10.858 -10.958 2.485 1.00 84.56 86 ALA A N 1
ATOM 633 C CA . ALA A 1 86 ? -11.263 -9.901 3.396 1.00 84.56 86 ALA A CA 1
ATOM 634 C C . ALA A 1 86 ? -12.656 -9.362 3.045 1.00 84.56 86 ALA A C 1
ATOM 636 O O . ALA A 1 86 ? -13.493 -9.204 3.932 1.00 84.56 86 ALA A O 1
ATOM 637 N N . CYS A 1 87 ? -12.923 -9.160 1.754 1.00 85.19 87 CYS A N 1
ATOM 638 C CA . CYS A 1 87 ? -14.214 -8.686 1.273 1.00 85.19 87 CYS A CA 1
ATOM 639 C C . CYS A 1 87 ? -15.337 -9.700 1.488 1.00 85.19 87 CYS A C 1
ATOM 641 O O . CYS A 1 87 ? -16.402 -9.325 1.963 1.00 85.19 87 CYS A O 1
ATOM 643 N N . ASP A 1 88 ? -15.086 -10.979 1.205 1.00 85.44 88 ASP A N 1
ATOM 644 C CA . ASP A 1 88 ? -16.061 -12.054 1.423 1.00 85.44 88 ASP A CA 1
ATOM 645 C C . ASP A 1 88 ? -16.411 -12.248 2.908 1.00 85.44 88 ASP A C 1
ATOM 647 O O . ASP A 1 88 ? -17.547 -12.563 3.247 1.00 85.44 88 ASP A O 1
ATOM 651 N N . LYS A 1 89 ? -15.436 -12.080 3.810 1.00 82.00 89 LYS A N 1
ATOM 652 C CA . LYS A 1 89 ? -15.595 -12.449 5.226 1.00 82.00 89 LYS A CA 1
ATOM 653 C C . LYS A 1 89 ? -15.975 -11.307 6.146 1.00 82.00 89 LYS A C 1
ATOM 655 O O . LYS A 1 89 ? -16.644 -11.553 7.146 1.00 82.00 89 LYS A O 1
ATOM 660 N N . TYR A 1 90 ? -15.512 -10.095 5.865 1.00 78.38 90 TYR A N 1
ATOM 661 C CA . TYR A 1 90 ? -15.594 -8.991 6.822 1.00 78.38 90 TYR A CA 1
ATOM 662 C C . TYR A 1 90 ? -16.445 -7.815 6.337 1.00 78.38 90 TYR A C 1
ATOM 664 O O . TYR A 1 90 ? -16.609 -6.860 7.096 1.00 78.38 90 TYR A O 1
ATOM 672 N N . CYS A 1 91 ? -16.955 -7.870 5.100 1.00 74.00 91 CYS A N 1
ATOM 673 C CA . CYS A 1 91 ? -17.524 -6.721 4.388 1.00 74.00 91 CYS A CA 1
ATOM 674 C C . CYS A 1 91 ? -18.843 -7.019 3.668 1.00 74.00 91 CYS A C 1
ATOM 676 O O . CYS A 1 91 ? -19.129 -6.401 2.642 1.00 74.00 91 CYS A O 1
ATOM 678 N N . VAL A 1 92 ? -19.600 -7.975 4.212 1.00 61.56 92 VAL A N 1
ATOM 679 C CA . VAL A 1 92 ? -20.926 -8.399 3.737 1.00 61.56 92 VAL A CA 1
ATOM 680 C C . VAL A 1 92 ? -22.008 -7.445 4.227 1.00 61.56 92 VAL A C 1
ATOM 682 O O . VAL A 1 92 ? -21.957 -7.083 5.425 1.00 61.56 92 VAL A O 1
#

Organism: Caenorhabditis brenneri (NCBI:txid135651)

Foldseek 3Di:
DVVVVVVVVVVVVVVVVPPDADPLCVCVPPPNDDDQFLVVVLVVQLVVLCPPPPRSVVSNVVSVPDDCRVPSNVCVVVVVVCNVCSCVPRPD